Protein AF-A0A945F0W1-F1 (afdb_monomer)

Mean predicted aligned error: 3.81 Å

Secondary structure (DSSP, 8-state):
-GGG-THHHHHHHHHHH-S--SHHHHHHHHHHHIIIIIS--S-SGGGHHHHHHHHTT---HHHHHHHHHHHHHHHHSHHHHTT--HHHHHHHHHHHHHHHHH--SHHHHHHHHHHHHTTTTSSHHHHHHHHHHHHHHGGG--HHHHHHHHHH---

Nearest PDB structures (foldseek):
  3woz-assembly1_A  TM=4.162E-01  e=1.961E+00  Mus musculus
  6bcu-assembly1_B  TM=5.440E-01  e=8.662E+00  Homo sapiens
  5xbk-assembly4_C  TM=3.545E-01  e=6.816E+00  Homo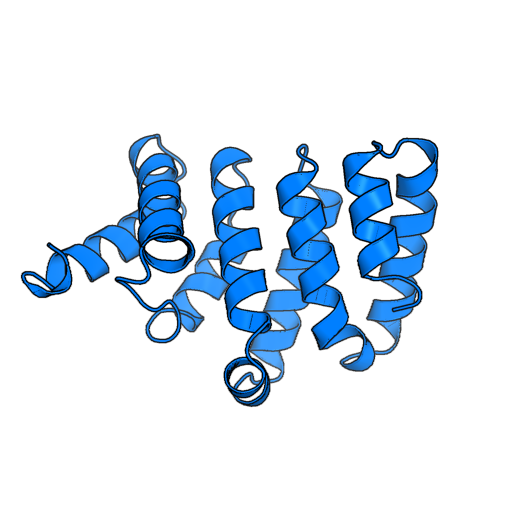 sapiens

Structure (mmCIF, N/CA/C/O backbone):
data_AF-A0A945F0W1-F1
#
_entry.id   AF-A0A945F0W1-F1
#
loop_
_atom_site.group_PDB
_atom_site.id
_atom_site.type_symbol
_atom_site.label_atom_id
_atom_site.label_alt_id
_atom_site.label_comp_id
_atom_site.label_asym_id
_atom_site.label_entity_id
_atom_site.label_seq_id
_atom_site.pdbx_PDB_ins_code
_atom_site.Cartn_x
_atom_site.Cartn_y
_atom_site.Cartn_z
_atom_site.occupancy
_atom_site.B_iso_or_equiv
_atom_site.auth_seq_id
_atom_site.auth_comp_id
_atom_site.auth_asym_id
_atom_site.auth_atom_id
_atom_site.pdbx_PDB_model_num
ATOM 1 N N . MET A 1 1 ? 2.773 1.123 -27.276 1.00 53.09 1 MET A N 1
ATOM 2 C CA . MET A 1 1 ? 4.229 1.105 -27.018 1.00 53.09 1 MET A CA 1
ATOM 3 C C . MET A 1 1 ? 4.633 -0.159 -26.266 1.00 53.09 1 MET A C 1
ATOM 5 O O . MET A 1 1 ? 5.322 -0.966 -26.864 1.00 53.09 1 MET A O 1
ATOM 9 N N . ILE A 1 2 ? 4.112 -0.423 -25.060 1.00 59.41 2 ILE A N 1
ATOM 10 C CA . ILE A 1 2 ? 4.440 -1.652 -24.299 1.00 59.41 2 ILE A CA 1
ATOM 11 C C . ILE A 1 2 ? 3.959 -2.939 -24.982 1.00 59.41 2 ILE A C 1
ATOM 13 O O . ILE A 1 2 ? 4.722 -3.887 -25.093 1.00 59.41 2 ILE A O 1
ATOM 17 N N . LYS A 1 3 ? 2.756 -2.942 -25.575 1.00 61.06 3 LYS A N 1
ATOM 18 C CA . LYS A 1 3 ? 2.274 -4.082 -26.386 1.00 61.06 3 LYS A CA 1
ATOM 19 C C . LYS A 1 3 ? 3.192 -4.452 -27.561 1.00 61.06 3 LYS A C 1
ATOM 21 O O . LYS A 1 3 ? 3.098 -5.557 -28.071 1.00 61.06 3 LYS A O 1
ATOM 26 N N . LYS A 1 4 ? 4.030 -3.515 -28.016 1.00 60.84 4 LYS A N 1
ATOM 27 C CA . LYS A 1 4 ? 4.951 -3.710 -29.142 1.00 60.84 4 LYS A CA 1
ATOM 28 C C . LYS A 1 4 ? 6.349 -4.142 -28.674 1.00 60.84 4 LYS A C 1
ATOM 30 O O . LYS A 1 4 ? 7.073 -4.735 -29.460 1.00 60.84 4 LYS A O 1
ATOM 35 N N . TYR A 1 5 ? 6.703 -3.874 -27.413 1.00 71.25 5 TYR A N 1
ATOM 36 C CA . TYR A 1 5 ? 8.024 -4.139 -26.835 1.00 71.25 5 TYR A CA 1
ATOM 37 C C . TYR A 1 5 ? 7.895 -4.561 -25.356 1.00 71.25 5 TYR A C 1
ATOM 39 O O . TYR A 1 5 ? 8.037 -3.719 -24.465 1.00 71.25 5 TYR A O 1
ATOM 47 N N . PRO A 1 6 ? 7.608 -5.848 -25.078 1.00 74.25 6 PRO A N 1
ATOM 48 C CA . PRO A 1 6 ? 7.390 -6.347 -23.716 1.00 74.25 6 PRO A CA 1
ATOM 49 C C . PRO A 1 6 ? 8.592 -6.169 -22.779 1.00 74.25 6 PRO A C 1
ATOM 51 O O . PRO A 1 6 ? 8.401 -5.855 -21.611 1.00 74.25 6 PRO A O 1
ATOM 54 N N . TYR A 1 7 ? 9.823 -6.256 -23.296 1.00 77.75 7 TYR A N 1
ATOM 55 C CA . TYR A 1 7 ? 11.050 -6.088 -22.500 1.00 77.75 7 TYR A CA 1
ATOM 56 C C . TYR A 1 7 ? 11.161 -4.708 -21.823 1.00 77.75 7 TYR A C 1
ATOM 58 O O . TYR A 1 7 ? 11.777 -4.584 -20.767 1.00 77.75 7 TYR A O 1
ATOM 66 N N . LEU A 1 8 ? 10.530 -3.672 -22.396 1.00 84.94 8 LEU A N 1
ATOM 67 C CA . LEU A 1 8 ? 10.481 -2.337 -21.791 1.00 84.94 8 LEU A CA 1
ATOM 68 C C . LEU A 1 8 ? 9.615 -2.314 -20.524 1.00 84.94 8 LEU A C 1
ATOM 70 O O . LEU A 1 8 ? 9.830 -1.469 -19.657 1.00 84.94 8 LEU A O 1
ATOM 74 N N . ALA A 1 9 ? 8.631 -3.213 -20.410 1.00 86.12 9 ALA A N 1
ATOM 75 C CA . ALA A 1 9 ? 7.842 -3.347 -19.190 1.00 86.12 9 ALA A CA 1
ATOM 76 C C . ALA A 1 9 ? 8.692 -3.926 -18.058 1.00 86.12 9 ALA A C 1
ATOM 78 O O . ALA A 1 9 ? 8.701 -3.358 -16.971 1.00 86.12 9 ALA A O 1
ATOM 79 N N . ASP A 1 10 ? 9.457 -4.984 -18.331 1.00 89.69 10 ASP A N 1
ATOM 80 C CA . ASP A 1 10 ? 10.321 -5.618 -17.330 1.00 89.69 10 ASP A CA 1
ATOM 81 C C . ASP A 1 10 ? 11.420 -4.662 -16.850 1.00 89.69 10 ASP A C 1
ATOM 83 O O . ASP A 1 10 ? 11.723 -4.583 -15.660 1.00 89.69 10 ASP A O 1
ATOM 87 N N . GLU A 1 11 ? 11.996 -3.872 -17.760 1.00 92.62 11 GLU A N 1
ATOM 88 C CA . GLU A 1 11 ? 12.966 -2.840 -17.395 1.00 92.62 11 GLU A CA 1
ATOM 89 C C . GLU A 1 11 ? 12.348 -1.738 -16.526 1.00 92.62 11 GLU A C 1
ATOM 91 O O . GLU A 1 11 ? 12.930 -1.353 -15.510 1.00 92.62 11 GLU A O 1
ATOM 96 N N . LEU A 1 12 ? 11.144 -1.275 -16.871 1.00 93.81 12 LEU A N 1
ATOM 97 C CA . LEU A 1 12 ? 10.421 -0.296 -16.066 1.00 93.81 12 LEU A CA 1
ATOM 98 C C . LEU A 1 12 ? 10.096 -0.834 -14.668 1.00 93.81 12 LEU A C 1
ATOM 100 O O . LEU A 1 12 ? 10.268 -0.112 -13.685 1.00 93.81 12 LEU A O 1
ATOM 104 N N . VAL A 1 13 ? 9.628 -2.081 -14.580 1.00 94.12 13 VAL A N 1
ATOM 105 C CA . VAL A 1 13 ? 9.331 -2.763 -13.315 1.00 94.12 13 VAL A CA 1
ATOM 106 C C . VAL A 1 13 ? 10.589 -2.823 -12.454 1.00 94.12 13 VAL A C 1
ATOM 108 O O . VAL A 1 13 ? 10.575 -2.324 -11.329 1.00 94.12 13 VAL A O 1
ATOM 111 N N . ARG A 1 14 ? 11.707 -3.295 -13.016 1.00 94.44 14 ARG A N 1
ATOM 112 C CA . ARG A 1 14 ? 13.007 -3.354 -12.334 1.00 94.44 14 ARG A CA 1
ATOM 113 C C . ARG A 1 14 ? 13.436 -1.990 -11.787 1.00 94.44 14 ARG A C 1
ATOM 115 O O . ARG A 1 14 ? 13.869 -1.880 -10.641 1.00 94.44 14 ARG A O 1
ATOM 122 N N . LEU A 1 15 ? 13.296 -0.929 -12.586 1.00 95.69 15 LEU A N 1
ATOM 123 C CA . LEU A 1 15 ? 13.635 0.431 -12.161 1.00 95.69 15 LEU A CA 1
ATOM 124 C C . LEU A 1 15 ? 12.704 0.943 -11.057 1.00 95.69 15 LEU A C 1
ATOM 126 O O . LEU A 1 15 ? 13.175 1.571 -10.108 1.00 95.69 15 LEU A O 1
ATOM 130 N N . ALA A 1 16 ? 11.400 0.690 -11.157 1.00 95.81 16 ALA A N 1
ATOM 131 C CA . ALA A 1 16 ? 10.425 1.127 -10.163 1.00 95.81 16 ALA A CA 1
ATOM 132 C C . ALA A 1 16 ? 10.611 0.402 -8.819 1.00 95.81 16 ALA A C 1
ATOM 134 O O . ALA A 1 16 ? 10.502 1.030 -7.758 1.00 95.81 16 ALA A O 1
ATOM 135 N N . PHE A 1 17 ? 10.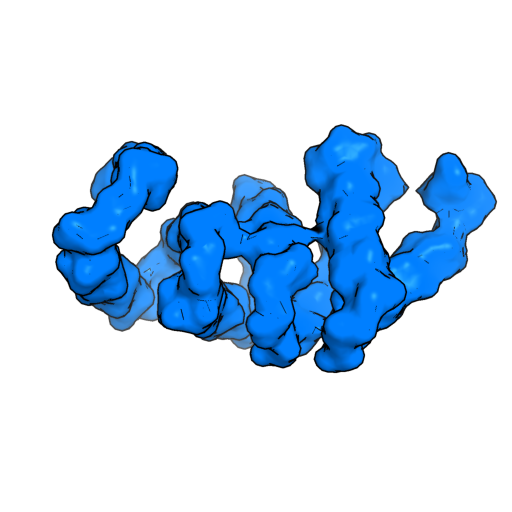916 -0.897 -8.870 1.00 95.44 17 PHE A N 1
ATOM 136 C CA . PHE A 1 17 ? 11.025 -1.798 -7.717 1.00 95.44 17 PHE A CA 1
ATOM 137 C C . PHE A 1 17 ? 12.414 -1.814 -7.078 1.00 95.44 17 PHE A C 1
ATOM 139 O O . PHE A 1 17 ? 12.605 -2.421 -6.027 1.00 95.44 17 PHE A O 1
ATOM 146 N N . SER A 1 18 ? 13.370 -1.085 -7.658 1.00 93.94 18 SER A N 1
ATOM 147 C CA . SER A 1 18 ? 14.680 -0.876 -7.053 1.00 93.94 18 SER A CA 1
ATOM 148 C C . SER A 1 18 ? 14.567 -0.351 -5.617 1.00 93.94 18 SER A C 1
ATOM 150 O O . SER A 1 18 ? 13.761 0.543 -5.319 1.00 93.94 18 SER A O 1
ATOM 152 N N . LYS A 1 19 ? 15.443 -0.880 -4.751 1.00 92.12 19 LYS A N 1
ATOM 153 C CA . LYS A 1 19 ? 15.689 -0.365 -3.395 1.00 92.12 19 LYS A CA 1
ATOM 154 C C . LYS A 1 19 ? 16.263 1.051 -3.427 1.00 92.12 19 LYS A C 1
ATOM 156 O O . LYS A 1 19 ? 16.110 1.801 -2.467 1.00 92.12 19 LYS A O 1
ATOM 161 N N . GLU A 1 20 ? 16.909 1.432 -4.528 1.00 90.75 20 GLU A N 1
ATOM 162 C CA . GLU A 1 20 ? 17.370 2.796 -4.733 1.00 90.75 20 GLU A CA 1
ATOM 163 C C . GLU A 1 20 ? 16.193 3.755 -4.974 1.00 90.75 20 GLU A C 1
ATOM 165 O O . GLU A 1 20 ? 15.155 3.427 -5.559 1.00 90.75 20 GLU A O 1
ATOM 170 N N . GLN A 1 21 ? 16.365 4.993 -4.514 1.00 88.56 21 GLN A N 1
ATOM 171 C CA . GLN A 1 21 ? 15.310 6.013 -4.520 1.00 88.56 21 GLN A CA 1
ATOM 172 C C . GLN A 1 21 ? 15.774 7.307 -5.199 1.00 88.56 21 GLN A C 1
ATOM 174 O O . GLN A 1 21 ? 15.315 8.400 -4.879 1.00 88.56 21 GLN A O 1
ATOM 179 N N . LYS A 1 22 ? 16.685 7.165 -6.169 1.00 93.94 22 LYS A N 1
ATOM 180 C CA . LYS A 1 22 ? 17.101 8.225 -7.094 1.00 93.94 22 LYS A CA 1
ATOM 181 C C . LYS A 1 22 ? 15.939 8.685 -7.974 1.00 93.94 22 LYS A C 1
ATOM 183 O O . LYS A 1 22 ? 14.884 8.046 -8.058 1.00 93.94 22 LYS A O 1
ATOM 188 N N . ARG A 1 23 ? 16.157 9.802 -8.670 1.00 93.88 23 ARG A N 1
ATOM 189 C CA . ARG A 1 23 ? 15.156 10.424 -9.539 1.00 93.88 23 ARG A CA 1
ATOM 190 C C . ARG A 1 23 ? 14.611 9.448 -10.580 1.00 93.88 23 ARG A C 1
ATOM 192 O O . ARG A 1 23 ? 13.395 9.430 -10.761 1.00 93.88 23 ARG A O 1
ATOM 199 N N . GLU A 1 24 ? 15.449 8.624 -11.214 1.00 94.75 24 GLU A N 1
ATOM 200 C CA . GLU A 1 24 ? 14.964 7.643 -12.192 1.00 94.75 24 GLU A CA 1
ATOM 201 C C . GLU A 1 24 ? 13.988 6.633 -11.576 1.00 94.75 24 GLU A C 1
ATOM 203 O O . GLU A 1 24 ? 12.941 6.375 -12.161 1.00 94.75 24 GLU A O 1
ATOM 208 N N . HIS A 1 25 ? 14.245 6.141 -10.362 1.00 95.69 25 HIS A N 1
ATOM 209 C CA . HIS A 1 25 ? 13.381 5.171 -9.680 1.00 95.69 25 HIS A CA 1
ATOM 210 C C . HIS A 1 25 ? 12.054 5.787 -9.233 1.00 95.69 25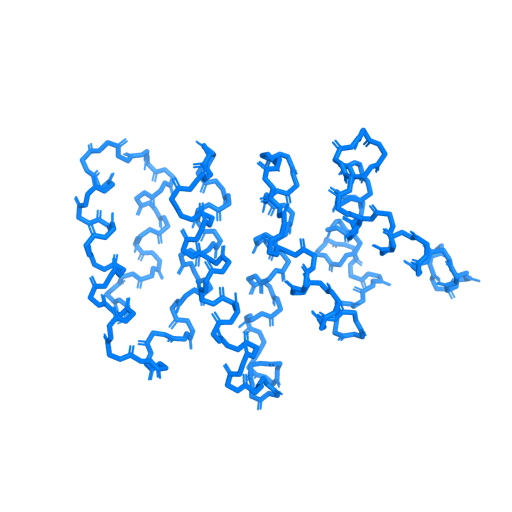 HIS A C 1
ATOM 212 O O . HIS A 1 25 ? 11.005 5.137 -9.269 1.00 95.69 25 HIS A O 1
ATOM 218 N N . ILE A 1 26 ? 12.080 7.059 -8.825 1.00 95.19 26 ILE A N 1
ATOM 219 C CA . ILE A 1 26 ? 10.867 7.814 -8.501 1.00 95.19 26 ILE A CA 1
ATOM 220 C C . ILE A 1 26 ? 10.010 7.974 -9.760 1.00 95.19 26 ILE A C 1
ATOM 222 O O . ILE A 1 26 ? 8.829 7.625 -9.744 1.00 95.19 26 ILE A O 1
ATOM 226 N N . VAL A 1 27 ? 10.602 8.445 -10.860 1.00 95.81 27 VAL A N 1
ATOM 227 C CA . VAL A 1 27 ? 9.889 8.634 -12.131 1.00 95.81 27 VAL A CA 1
ATOM 228 C C . VAL A 1 27 ? 9.383 7.296 -12.674 1.00 95.81 27 VAL A C 1
ATOM 230 O O . VAL A 1 27 ? 8.228 7.219 -13.088 1.00 95.81 27 VAL A O 1
ATOM 233 N N . ALA A 1 28 ? 10.184 6.230 -12.597 1.00 96.25 28 ALA A N 1
ATOM 234 C CA . ALA A 1 28 ? 9.778 4.883 -12.986 1.00 96.25 28 ALA A CA 1
ATOM 235 C C . ALA A 1 28 ? 8.526 4.429 -12.223 1.00 96.25 28 ALA A C 1
ATOM 237 O O . ALA A 1 28 ? 7.585 3.93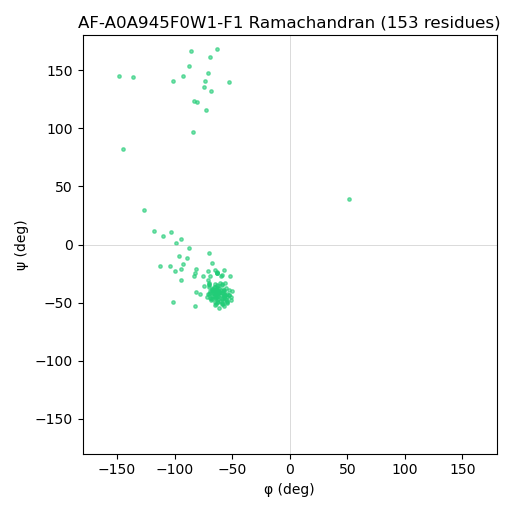8 -12.840 1.00 96.25 28 ALA A O 1
ATOM 238 N N . SER A 1 29 ? 8.447 4.680 -10.909 1.00 96.31 29 SER A N 1
ATOM 239 C CA . SER A 1 29 ? 7.247 4.352 -10.124 1.00 96.31 29 SER A CA 1
ATOM 240 C C . SER A 1 29 ? 5.993 5.109 -10.584 1.00 96.31 29 SER A C 1
ATOM 242 O O . SER A 1 29 ? 4.901 4.543 -10.588 1.00 96.31 29 SER A O 1
ATOM 244 N N . TRP A 1 30 ? 6.133 6.367 -11.019 1.00 95.31 30 TRP A N 1
ATOM 245 C CA . TRP A 1 30 ? 5.015 7.163 -11.542 1.00 95.31 30 TRP A CA 1
ATOM 246 C C . TRP A 1 30 ? 4.554 6.667 -12.906 1.00 95.31 30 TRP A C 1
ATOM 248 O O . TRP A 1 30 ? 3.357 6.580 -13.171 1.00 95.31 30 TRP A O 1
ATOM 258 N N . VAL A 1 31 ? 5.506 6.344 -13.780 1.00 94.88 31 VAL A N 1
ATOM 259 C CA . VAL A 1 31 ? 5.213 5.801 -15.108 1.00 94.88 31 VAL A CA 1
ATOM 260 C C . VAL A 1 31 ? 4.535 4.440 -14.969 1.00 94.88 31 VAL A C 1
ATOM 262 O O . VAL A 1 31 ? 3.507 4.216 -15.607 1.00 94.88 31 VAL A O 1
ATOM 265 N N . LEU A 1 32 ? 5.047 3.573 -14.091 1.00 95.00 32 LEU A N 1
ATOM 266 C CA . LEU A 1 32 ? 4.458 2.268 -13.802 1.00 95.00 32 LEU A CA 1
ATOM 267 C C . LEU A 1 32 ? 3.017 2.404 -13.295 1.00 95.00 32 LEU A C 1
ATOM 269 O O . LEU A 1 32 ? 2.111 1.789 -13.855 1.00 95.00 32 LEU A O 1
ATOM 273 N N . GLU A 1 33 ? 2.790 3.260 -12.294 1.00 95.69 33 GLU A N 1
ATOM 274 C CA . GLU A 1 33 ? 1.447 3.534 -11.774 1.00 95.69 33 GLU A CA 1
ATOM 275 C C . GLU A 1 33 ? 0.509 4.029 -12.872 1.00 95.69 33 GLU A C 1
ATOM 277 O O . GLU A 1 33 ? -0.568 3.470 -13.057 1.00 95.69 33 GLU A O 1
ATOM 282 N N . ARG A 1 34 ? 0.936 4.994 -13.688 1.00 93.19 34 ARG A N 1
ATOM 283 C CA . ARG A 1 34 ? 0.120 5.491 -14.800 1.00 93.19 34 ARG A CA 1
ATOM 284 C C . ARG A 1 34 ? -0.242 4.387 -15.798 1.00 93.19 34 ARG A C 1
ATOM 286 O O . ARG A 1 34 ? -1.375 4.352 -16.285 1.00 93.19 34 ARG A O 1
ATOM 293 N N . LEU A 1 35 ? 0.692 3.500 -16.131 1.00 92.19 35 LEU A N 1
ATOM 294 C CA . LEU A 1 35 ? 0.472 2.434 -17.113 1.00 92.19 35 LEU A CA 1
ATOM 295 C C . LEU A 1 35 ? -0.487 1.353 -16.616 1.00 92.19 35 LEU A C 1
ATOM 297 O O . LEU A 1 35 ? -1.261 0.833 -17.421 1.00 92.19 35 LEU A O 1
ATOM 301 N N . ILE A 1 36 ? -0.465 1.055 -15.318 1.00 91.94 36 ILE A N 1
ATOM 302 C CA . ILE A 1 36 ? -1.356 0.073 -14.694 1.00 91.94 36 ILE A CA 1
ATOM 303 C C . ILE A 1 36 ? -2.720 0.709 -14.389 1.00 91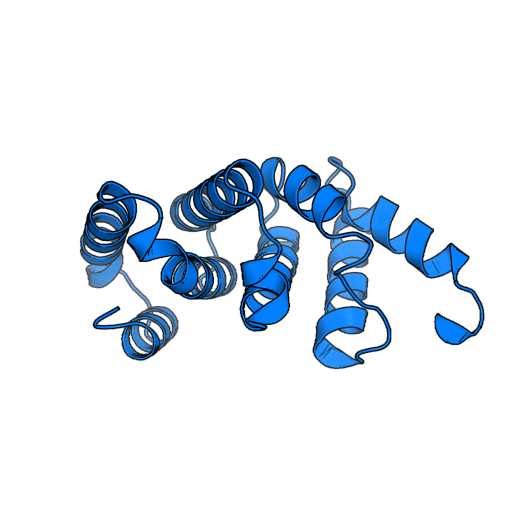.94 36 ILE A C 1
ATOM 305 O O . ILE A 1 36 ? -3.756 0.215 -14.828 1.00 91.94 36 ILE A O 1
ATOM 309 N N . SER A 1 37 ? -2.731 1.843 -13.687 1.00 88.88 37 SER A N 1
ATOM 310 C CA . SER A 1 37 ? -3.934 2.454 -13.114 1.00 88.88 37 SER A CA 1
ATOM 311 C C . SER A 1 37 ? -4.752 3.279 -14.106 1.00 88.88 37 SER A C 1
ATOM 313 O O . SER A 1 37 ? -5.982 3.249 -14.058 1.00 88.88 37 SER A O 1
ATOM 315 N N . ASN A 1 38 ? -4.095 4.063 -14.967 1.00 84.19 38 ASN A N 1
ATOM 316 C CA . ASN A 1 38 ? -4.769 5.056 -15.810 1.00 84.19 38 ASN A CA 1
ATOM 317 C C . ASN A 1 38 ? -4.948 4.556 -17.241 1.00 84.19 38 ASN A C 1
ATOM 319 O O . ASN A 1 38 ? -6.040 4.645 -17.793 1.00 84.19 38 ASN A O 1
ATOM 323 N N . VAL A 1 39 ? -3.871 4.051 -17.845 1.00 85.38 39 VAL A N 1
ATOM 324 C CA . VAL A 1 39 ? -3.868 3.648 -19.261 1.00 85.38 39 VAL A CA 1
ATOM 325 C C . VAL A 1 39 ? -4.211 2.161 -19.428 1.00 85.38 39 VAL A C 1
ATOM 327 O O . VAL A 1 39 ? -4.581 1.747 -20.524 1.00 85.38 39 VAL A O 1
ATOM 330 N N . LYS A 1 40 ? -4.118 1.360 -18.355 1.00 84.25 40 LYS A N 1
ATOM 331 C CA . LYS A 1 40 ? -4.412 -0.087 -18.333 1.00 84.25 40 LYS A CA 1
ATOM 332 C C . LYS A 1 40 ? -3.677 -0.872 -19.433 1.00 84.25 40 LYS A C 1
ATOM 334 O O . LYS A 1 40 ? -4.232 -1.762 -20.071 1.00 84.25 40 LYS A O 1
ATOM 339 N N . GLN A 1 41 ? -2.421 -0.504 -19.688 1.00 85.44 41 GLN A N 1
ATOM 340 C CA . GLN A 1 41 ? -1.553 -1.148 -20.685 1.00 85.44 41 GLN A CA 1
ATOM 341 C C . GLN A 1 41 ? -0.621 -2.201 -20.086 1.00 85.44 41 GLN A C 1
ATOM 343 O O . GLN A 1 41 ? 0.020 -2.928 -20.843 1.00 85.44 41 GLN A O 1
ATOM 348 N N . LEU A 1 42 ? -0.545 -2.273 -18.758 1.00 87.69 42 LEU A N 1
ATOM 349 C CA . LEU A 1 42 ? 0.260 -3.229 -18.012 1.00 87.69 42 LEU A CA 1
ATOM 350 C C . LEU A 1 42 ? -0.567 -3.777 -16.845 1.00 87.69 42 LEU A C 1
ATOM 352 O O . LEU A 1 42 ? -1.361 -3.042 -16.258 1.00 87.69 42 LEU A O 1
ATOM 356 N N . SER A 1 43 ? -0.381 -5.054 -16.516 1.00 90.19 43 SER A N 1
ATOM 357 C CA . SER A 1 43 ? -0.964 -5.666 -15.320 1.00 90.19 43 SER A CA 1
ATOM 358 C C . SER A 1 43 ? 0.094 -5.783 -14.229 1.00 90.19 43 SER A C 1
ATOM 360 O O . SER A 1 43 ? 1.239 -6.118 -14.525 1.00 90.19 43 SER A O 1
ATOM 362 N N . LEU A 1 44 ? -0.294 -5.539 -12.974 1.00 93.56 44 LEU A N 1
ATOM 363 C CA . LEU A 1 44 ? 0.582 -5.767 -11.823 1.00 93.56 44 LEU A CA 1
ATOM 364 C C . LEU A 1 44 ? 0.715 -7.257 -11.486 1.00 93.56 44 LEU A C 1
ATOM 366 O O . LEU A 1 44 ? 1.737 -7.647 -10.939 1.00 93.56 44 LEU A O 1
ATOM 370 N N . SER A 1 45 ? -0.288 -8.084 -11.810 1.00 92.12 45 SER A N 1
ATOM 371 C CA . SER A 1 45 ? -0.376 -9.478 -11.342 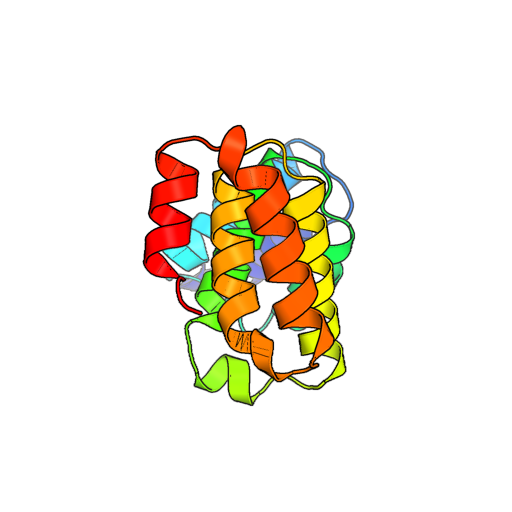1.00 92.12 45 SER A CA 1
ATOM 372 C C . SER A 1 45 ? 0.876 -10.323 -11.622 1.00 92.12 45 SER A C 1
ATOM 374 O O . SER A 1 45 ? 1.332 -10.983 -10.693 1.00 92.12 45 SER A O 1
ATOM 376 N N . PRO A 1 46 ? 1.505 -10.268 -12.816 1.00 92.31 46 PRO A N 1
ATOM 377 C CA . PRO A 1 46 ? 2.732 -11.028 -13.081 1.00 92.31 46 PRO A CA 1
ATOM 378 C C . PRO A 1 46 ? 3.918 -10.623 -12.194 1.00 92.31 46 PRO A C 1
ATOM 380 O O . PRO A 1 46 ? 4.829 -11.414 -11.981 1.00 92.31 46 PRO A O 1
ATOM 383 N N . TYR A 1 47 ? 3.901 -9.396 -11.672 1.00 94.12 47 TYR A N 1
ATOM 384 C CA . TYR A 1 47 ? 4.985 -8.797 -10.895 1.00 94.12 47 TYR A CA 1
ATOM 385 C C . TYR A 1 47 ? 4.619 -8.623 -9.415 1.00 94.12 47 TYR A C 1
ATOM 387 O O . TYR A 1 47 ? 5.364 -7.990 -8.670 1.00 94.12 47 TYR A O 1
ATOM 395 N N . PHE A 1 48 ? 3.470 -9.140 -8.965 1.00 95.44 48 PHE A N 1
ATOM 396 C CA . PHE A 1 48 ? 2.914 -8.793 -7.655 1.00 95.44 48 PHE A CA 1
ATOM 397 C C . PHE A 1 48 ? 3.785 -9.274 -6.483 1.00 95.44 48 PHE A C 1
ATOM 399 O O . PHE A 1 48 ? 4.019 -8.526 -5.535 1.00 95.44 48 PHE A O 1
ATOM 406 N N . SER A 1 49 ? 4.352 -10.478 -6.580 1.00 93.75 49 SER A N 1
ATOM 407 C CA . SER A 1 49 ? 5.268 -10.993 -5.552 1.00 93.75 49 SER A CA 1
ATOM 408 C C . SER A 1 49 ? 6.540 -10.138 -5.428 1.00 93.75 49 SER A C 1
ATOM 410 O O . SER A 1 49 ? 7.012 -9.858 -4.325 1.00 93.75 49 SER A O 1
ATOM 412 N N . GLU A 1 50 ? 7.089 -9.665 -6.553 1.00 95.06 50 GLU A N 1
ATOM 413 C CA . GLU A 1 50 ? 8.242 -8.755 -6.558 1.00 95.06 50 GLU A CA 1
ATOM 414 C C . GLU A 1 50 ? 7.862 -7.367 -6.027 1.00 95.06 50 GLU A C 1
ATOM 416 O O . GLU A 1 50 ? 8.596 -6.773 -5.235 1.00 95.06 50 GLU A O 1
ATOM 421 N N . PHE A 1 51 ? 6.675 -6.885 -6.394 1.00 97.12 51 PHE A N 1
ATOM 422 C CA . PHE A 1 51 ? 6.114 -5.632 -5.909 1.00 97.12 51 PHE A CA 1
ATOM 423 C C . PHE A 1 51 ? 6.005 -5.603 -4.378 1.00 97.12 51 PHE A C 1
ATOM 425 O O . PHE A 1 51 ? 6.433 -4.624 -3.767 1.00 97.12 51 PHE A O 1
ATOM 432 N N . LEU A 1 52 ? 5.492 -6.668 -3.746 1.00 96.31 52 LEU A N 1
ATOM 433 C CA . LEU A 1 52 ? 5.390 -6.740 -2.282 1.00 96.31 52 LEU A CA 1
ATOM 434 C C . LEU A 1 52 ? 6.762 -6.675 -1.606 1.00 96.31 52 LEU A C 1
ATOM 436 O O . LEU A 1 52 ? 6.928 -5.971 -0.611 1.00 96.31 52 LEU A O 1
ATOM 440 N N . LYS A 1 53 ? 7.771 -7.352 -2.167 1.00 95.25 53 LYS A N 1
ATOM 441 C CA . LYS A 1 53 ? 9.156 -7.267 -1.672 1.00 95.25 53 LYS A CA 1
ATOM 442 C C . LYS A 1 53 ? 9.714 -5.853 -1.812 1.00 95.25 53 LYS A C 1
ATOM 444 O O . LYS A 1 53 ? 10.392 -5.372 -0.912 1.00 95.25 53 LYS A O 1
ATOM 449 N N . ALA A 1 54 ? 9.424 -5.174 -2.918 1.00 95.81 54 ALA A N 1
ATOM 450 C CA . ALA A 1 54 ? 9.868 -3.804 -3.144 1.00 95.81 54 ALA A CA 1
ATOM 451 C C . ALA A 1 54 ? 9.161 -2.785 -2.234 1.00 95.81 54 ALA A C 1
ATOM 453 O O . ALA A 1 54 ? 9.776 -1.794 -1.838 1.00 95.81 54 ALA A O 1
ATOM 454 N N . PHE A 1 55 ? 7.889 -3.017 -1.885 1.00 96.69 55 PHE A N 1
ATOM 455 C CA . PHE A 1 55 ? 7.135 -2.136 -0.989 1.00 96.69 55 PHE A CA 1
ATOM 456 C C . PHE A 1 55 ? 7.784 -2.085 0.402 1.00 96.69 55 PHE A C 1
ATOM 458 O O . PHE A 1 55 ? 7.977 -0.994 0.924 1.00 96.69 55 PHE A O 1
ATOM 465 N N . GLN A 1 56 ? 8.240 -3.213 0.952 1.00 94.69 56 GLN A N 1
ATOM 466 C CA . GLN A 1 56 ? 8.844 -3.277 2.297 1.00 94.69 56 GLN A CA 1
ATOM 467 C C . GLN A 1 56 ? 9.984 -2.273 2.540 1.00 94.69 56 GLN A C 1
ATOM 469 O O . GLN A 1 56 ? 10.223 -1.866 3.670 1.00 94.69 56 GLN A O 1
ATOM 474 N N . TYR A 1 57 ? 10.697 -1.849 1.493 1.00 91.62 57 TYR A N 1
ATOM 475 C CA . TYR A 1 57 ? 11.822 -0.913 1.610 1.00 91.62 57 TYR A CA 1
ATOM 476 C C . TYR A 1 57 ? 11.464 0.520 1.177 1.00 91.62 57 TYR A C 1
ATOM 478 O O . TYR A 1 57 ? 12.349 1.356 0.978 1.00 91.62 57 TYR A O 1
ATOM 486 N N . GLN A 1 58 ? 10.176 0.818 0.973 1.00 90.94 58 GLN A N 1
ATOM 487 C CA . GLN A 1 58 ? 9.720 2.070 0.382 1.00 90.94 58 GLN A CA 1
ATOM 488 C C . GLN A 1 58 ? 9.611 3.212 1.400 1.00 90.94 58 GLN A C 1
ATOM 490 O O . GLN A 1 58 ? 8.572 3.423 2.029 1.00 90.94 58 GLN A O 1
ATOM 495 N N . THR A 1 59 ? 10.648 4.043 1.477 1.00 90.44 59 THR A N 1
ATOM 496 C CA . THR A 1 59 ? 10.689 5.166 2.430 1.00 90.44 59 THR A CA 1
ATOM 497 C C . THR A 1 59 ? 10.438 6.536 1.792 1.00 90.44 59 THR A C 1
ATOM 499 O O . THR A 1 59 ? 10.065 7.485 2.482 1.00 90.44 59 THR A O 1
ATOM 502 N N . HIS A 1 60 ? 10.577 6.678 0.471 1.00 93.88 60 HIS A N 1
ATOM 503 C CA . HIS A 1 60 ? 10.451 7.971 -0.198 1.00 93.88 60 HIS A CA 1
ATOM 504 C C . HIS A 1 60 ? 8.987 8.331 -0.476 1.00 93.88 60 HIS A C 1
ATOM 506 O O . HIS A 1 60 ? 8.267 7.649 -1.212 1.00 93.88 60 HIS A O 1
ATOM 512 N N . GLU A 1 61 ? 8.563 9.495 0.023 1.00 91.62 61 GLU A N 1
ATOM 513 C CA . GLU A 1 61 ? 7.183 10.000 -0.061 1.00 91.62 61 GLU A CA 1
ATOM 514 C C . GLU A 1 61 ? 6.590 9.969 -1.477 1.00 91.62 61 GLU A C 1
ATOM 516 O O . GLU A 1 61 ? 5.421 9.630 -1.673 1.00 91.62 61 GLU A O 1
ATOM 521 N N . SER A 1 62 ? 7.389 10.315 -2.490 1.00 92.44 62 SER A N 1
ATOM 522 C CA . SER A 1 62 ? 6.920 10.318 -3.882 1.00 92.44 62 SER A CA 1
ATOM 523 C C . SER A 1 62 ? 6.684 8.927 -4.466 1.00 92.44 62 SER A C 1
ATOM 525 O O . SER A 1 62 ? 5.919 8.833 -5.424 1.00 92.44 62 SER A O 1
ATOM 527 N N . LYS A 1 63 ? 7.313 7.876 -3.923 1.00 94.88 63 LYS A N 1
ATOM 528 C CA . LYS A 1 63 ? 7.107 6.486 -4.355 1.00 94.88 63 LYS A CA 1
ATOM 529 C C . LYS A 1 63 ? 6.050 5.775 -3.495 1.00 94.88 63 LYS A C 1
ATOM 531 O O . LYS A 1 63 ? 5.297 4.966 -4.030 1.00 94.88 63 LYS A O 1
ATOM 536 N N . ARG A 1 64 ? 5.902 6.137 -2.209 1.00 95.19 64 ARG A N 1
ATOM 537 C CA . ARG A 1 64 ? 4.850 5.596 -1.318 1.00 95.19 64 ARG A CA 1
ATOM 538 C C . ARG A 1 64 ? 3.447 5.727 -1.903 1.00 95.19 64 ARG A C 1
ATOM 540 O O . ARG A 1 64 ? 2.671 4.781 -1.858 1.00 95.19 64 ARG A O 1
ATOM 547 N N . ARG A 1 65 ? 3.110 6.881 -2.495 1.00 95.12 65 ARG A N 1
ATOM 548 C CA . ARG A 1 65 ? 1.786 7.089 -3.113 1.00 95.12 65 ARG A CA 1
ATOM 549 C C . ARG A 1 65 ? 1.521 6.113 -4.276 1.00 95.12 65 ARG A C 1
ATOM 551 O O . ARG A 1 65 ? 0.481 5.461 -4.227 1.00 95.12 65 ARG A O 1
ATOM 558 N N . PRO A 1 66 ? 2.385 6.023 -5.308 1.00 96.44 66 PRO A N 1
ATOM 559 C CA . PRO A 1 66 ? 2.252 5.028 -6.371 1.00 96.44 66 PRO A CA 1
ATOM 560 C C . PRO A 1 66 ? 2.092 3.602 -5.847 1.00 96.44 66 PRO A C 1
ATOM 562 O O . PRO A 1 66 ? 1.165 2.911 -6.252 1.00 96.44 66 PRO A O 1
ATOM 565 N N . PHE A 1 67 ? 2.940 3.190 -4.901 1.00 97.75 67 PHE A N 1
ATOM 566 C CA . PHE A 1 67 ? 2.919 1.836 -4.348 1.00 97.75 67 PHE A CA 1
ATOM 567 C C . PHE A 1 67 ? 1.620 1.550 -3.589 1.00 97.75 67 PHE A C 1
ATOM 569 O O . PHE A 1 67 ? 0.917 0.601 -3.921 1.00 97.75 67 PHE A O 1
ATOM 576 N N . ALA A 1 68 ? 1.229 2.414 -2.649 1.00 97.94 68 ALA A N 1
ATOM 577 C CA . ALA A 1 68 ? -0.011 2.238 -1.896 1.00 97.94 68 ALA A CA 1
ATOM 578 C C . ALA A 1 68 ? -1.245 2.205 -2.816 1.00 97.94 68 ALA A C 1
ATOM 580 O O . ALA A 1 68 ? -2.147 1.392 -2.620 1.00 97.94 68 ALA A O 1
ATOM 581 N N . LYS A 1 69 ? -1.275 3.047 -3.861 1.00 97.62 69 LYS A N 1
ATOM 582 C CA . LYS A 1 69 ? -2.364 3.057 -4.847 1.00 97.62 69 LYS A CA 1
ATOM 583 C C . LYS A 1 69 ? -2.423 1.760 -5.654 1.00 97.62 69 LYS A C 1
ATOM 585 O O . LYS A 1 69 ? -3.515 1.226 -5.839 1.00 97.62 69 LYS A O 1
ATOM 590 N N . LEU A 1 70 ? -1.280 1.282 -6.144 1.00 97.62 70 LEU A N 1
ATOM 591 C CA . LEU A 1 70 ? -1.188 0.041 -6.914 1.00 97.62 70 LEU A CA 1
ATOM 592 C C . LEU A 1 70 ? -1.618 -1.164 -6.080 1.00 97.62 70 LEU A C 1
ATOM 594 O O . LEU A 1 70 ? -2.425 -1.963 -6.551 1.00 97.62 70 LEU A O 1
ATOM 598 N N . LEU A 1 71 ? -1.149 -1.240 -4.832 1.00 98.12 71 LEU A N 1
ATOM 599 C CA . LEU A 1 71 ? -1.561 -2.271 -3.887 1.00 98.12 71 LEU A CA 1
ATOM 600 C C . LEU A 1 71 ? -3.075 -2.241 -3.669 1.00 98.12 71 LEU A C 1
ATOM 602 O O . LEU A 1 71 ? -3.734 -3.258 -3.857 1.00 98.12 71 LEU A O 1
ATOM 606 N N . TYR A 1 72 ? -3.635 -1.069 -3.354 1.00 97.88 72 TYR A N 1
ATOM 607 C CA . TYR A 1 72 ? -5.076 -0.913 -3.169 1.00 97.88 72 TYR A CA 1
ATOM 608 C C . TYR A 1 72 ? -5.858 -1.405 -4.387 1.00 97.88 72 TYR A C 1
ATOM 610 O O . TYR A 1 72 ? -6.758 -2.221 -4.242 1.00 97.88 72 TYR A O 1
ATOM 618 N N . GLN A 1 73 ? -5.499 -0.961 -5.594 1.00 96.19 73 GLN A N 1
ATOM 619 C CA . GLN A 1 73 ? -6.192 -1.362 -6.820 1.00 96.19 73 GLN A CA 1
ATOM 620 C C . GLN A 1 73 ? -6.086 -2.857 -7.115 1.00 96.19 73 GLN A C 1
ATOM 622 O O . GLN A 1 73 ? -7.052 -3.445 -7.595 1.00 96.19 73 GLN A O 1
ATOM 627 N N . HIS A 1 74 ? -4.938 -3.471 -6.833 1.00 95.69 74 HIS A N 1
ATOM 628 C CA . HIS A 1 74 ? -4.780 -4.913 -6.966 1.00 95.69 74 HIS A CA 1
ATOM 629 C C . HIS A 1 74 ? -5.693 -5.640 -5.974 1.00 95.69 74 HIS A C 1
ATOM 631 O O . HIS A 1 74 ? -6.510 -6.468 -6.368 1.00 95.69 74 HIS A O 1
ATOM 637 N N . CYS A 1 75 ? -5.655 -5.231 -4.706 1.00 96.69 75 CYS A N 1
ATOM 638 C CA . CYS A 1 75 ? -6.501 -5.780 -3.659 1.00 96.69 75 CYS A CA 1
ATOM 639 C C . CYS A 1 75 ? -7.979 -5.400 -3.795 1.00 96.69 75 CYS A C 1
ATOM 641 O O . CYS A 1 75 ? -8.765 -5.946 -3.043 1.00 96.69 75 CYS A O 1
ATOM 643 N N . GLN A 1 76 ? -8.411 -4.517 -4.704 1.00 95.25 76 GLN A N 1
ATOM 644 C CA . GLN A 1 76 ? -9.842 -4.281 -4.960 1.00 95.25 76 GLN A CA 1
ATOM 645 C C . GLN A 1 76 ? -10.503 -5.470 -5.672 1.00 95.25 76 GLN A C 1
ATOM 647 O O . GLN A 1 76 ? -11.690 -5.732 -5.460 1.00 95.25 76 GLN A O 1
ATOM 652 N N . VAL A 1 77 ? -9.743 -6.200 -6.488 1.00 95.19 77 VAL A N 1
ATOM 653 C CA . VAL A 1 77 ? -10.214 -7.360 -7.251 1.00 95.19 77 VAL A CA 1
ATOM 654 C C . VAL A 1 77 ? -10.246 -8.579 -6.332 1.00 95.19 77 VAL A C 1
ATOM 656 O O . VAL A 1 77 ? -9.234 -8.924 -5.722 1.00 95.19 77 VAL A O 1
ATOM 659 N N . LYS A 1 78 ? -11.411 -9.222 -6.195 1.00 94.31 78 LYS A N 1
ATOM 660 C CA . LYS A 1 78 ? -11.593 -10.327 -5.242 1.00 94.31 78 LYS A CA 1
ATOM 661 C C . LYS A 1 78 ? -10.738 -11.534 -5.615 1.00 94.31 78 LYS A C 1
ATOM 663 O O . LYS A 1 78 ? -10.074 -12.090 -4.755 1.00 94.31 78 LYS A O 1
ATOM 668 N N . GLU A 1 79 ? -10.687 -11.859 -6.897 1.00 95.38 79 GLU A N 1
ATOM 669 C CA . GLU A 1 79 ? -9.940 -12.985 -7.449 1.00 95.38 79 GLU A CA 1
ATOM 670 C C . GLU A 1 79 ? -8.446 -12.890 -7.128 1.00 95.38 79 GLU A C 1
ATOM 672 O O . GLU A 1 79 ? -7.805 -13.907 -6.895 1.00 95.38 79 GLU A O 1
ATOM 677 N N . TYR A 1 80 ? -7.893 -11.674 -7.081 1.00 94.94 80 TYR A N 1
ATOM 678 C CA . TYR A 1 80 ? -6.500 -11.469 -6.688 1.00 94.94 80 TYR A CA 1
ATOM 679 C C . TYR A 1 80 ? -6.297 -11.627 -5.186 1.00 94.94 80 TYR A C 1
ATOM 681 O O . TYR A 1 80 ? -5.279 -12.173 -4.782 1.00 94.94 80 TYR A O 1
ATOM 689 N N . ARG A 1 81 ? -7.261 -11.207 -4.355 1.00 95.44 81 ARG A N 1
ATOM 690 C CA . ARG A 1 81 ? -7.197 -11.444 -2.904 1.00 95.44 81 ARG A CA 1
ATOM 691 C C . ARG A 1 81 ? -7.282 -12.930 -2.566 1.00 95.44 81 ARG A C 1
ATOM 693 O O . ARG A 1 81 ? -6.524 -13.390 -1.724 1.00 95.44 81 ARG A O 1
ATOM 700 N N . ASP A 1 82 ? -8.158 -13.665 -3.246 1.00 94.81 82 ASP A N 1
ATOM 701 C CA . ASP A 1 82 ? -8.386 -15.096 -3.012 1.00 94.81 82 ASP A CA 1
ATOM 702 C C . ASP A 1 82 ? -7.162 -15.959 -3.408 1.00 94.81 82 ASP A C 1
ATOM 704 O O . ASP A 1 82 ? -7.063 -17.115 -3.004 1.00 94.81 82 ASP A O 1
ATOM 708 N N . GLN A 1 83 ? -6.218 -15.406 -4.183 1.00 94.81 83 GLN A N 1
ATOM 709 C CA . GLN A 1 83 ? -4.956 -16.057 -4.568 1.00 94.81 83 GLN A CA 1
ATOM 710 C C . GLN A 1 83 ? -3.809 -15.815 -3.576 1.00 94.81 83 GLN A C 1
ATOM 712 O O . GLN A 1 83 ? -2.768 -16.461 -3.698 1.00 94.81 83 GLN A O 1
ATOM 717 N N . LEU A 1 84 ? -3.970 -14.890 -2.624 1.00 96.50 84 LEU A N 1
ATOM 718 C CA . LEU A 1 84 ? -2.920 -14.548 -1.669 1.00 96.50 84 LEU A CA 1
ATOM 719 C C . LEU A 1 84 ? -2.761 -15.647 -0.625 1.00 96.50 84 LEU A C 1
ATOM 721 O O . LEU A 1 84 ? -3.737 -16.124 -0.046 1.00 96.50 84 LEU A O 1
ATOM 725 N N . ASN A 1 85 ? -1.514 -16.002 -0.330 1.00 96.25 85 ASN A N 1
ATOM 726 C CA . ASN A 1 85 ? -1.216 -16.844 0.826 1.00 96.25 85 ASN A CA 1
ATOM 727 C C . ASN A 1 85 ? -1.067 -16.008 2.111 1.00 96.25 85 ASN A C 1
ATOM 729 O O . ASN A 1 85 ? -0.909 -14.788 2.064 1.00 96.25 85 ASN A O 1
ATOM 733 N N . THR A 1 86 ? -1.066 -16.676 3.269 1.00 96.62 86 THR A N 1
ATOM 734 C CA . THR A 1 86 ? -0.943 -16.038 4.593 1.00 96.62 86 THR A CA 1
ATOM 735 C C . THR A 1 86 ? 0.245 -15.079 4.684 1.00 96.62 86 THR A C 1
ATOM 737 O O . THR A 1 86 ? 0.070 -13.946 5.122 1.00 96.62 86 THR A O 1
ATOM 740 N N . ASN A 1 87 ? 1.424 -15.477 4.189 1.00 96.19 87 ASN A N 1
ATOM 741 C CA . ASN A 1 87 ? 2.625 -14.639 4.257 1.00 96.19 87 ASN A CA 1
ATOM 742 C C . ASN A 1 87 ? 2.483 -13.366 3.411 1.00 96.19 87 ASN A C 1
ATOM 744 O O . ASN A 1 87 ? 2.977 -12.308 3.790 1.00 96.19 87 ASN A O 1
ATOM 748 N N . GLU A 1 88 ? 1.827 -13.445 2.251 1.00 97.12 88 GLU A N 1
ATOM 749 C CA . GLU A 1 88 ? 1.570 -12.268 1.416 1.00 97.12 88 GLU A CA 1
ATOM 750 C C . GLU A 1 88 ? 0.584 -11.313 2.087 1.00 97.12 88 GLU A C 1
ATOM 752 O O . GLU A 1 88 ? 0.798 -10.102 2.052 1.00 97.12 88 GLU A O 1
ATOM 757 N N . ILE A 1 89 ? -0.455 -11.841 2.739 1.00 97.88 89 ILE A N 1
ATOM 758 C CA . ILE A 1 89 ? -1.416 -11.033 3.496 1.00 97.88 89 ILE A CA 1
ATOM 759 C C . ILE A 1 89 ? -0.718 -10.334 4.672 1.00 97.88 89 ILE A C 1
ATOM 761 O O . ILE A 1 89 ? -0.875 -9.123 4.833 1.00 97.88 89 ILE A O 1
ATOM 765 N N . ASP A 1 90 ? 0.115 -11.049 5.431 1.00 97.00 90 ASP A N 1
ATOM 766 C CA . ASP A 1 90 ? 0.885 -10.478 6.543 1.00 97.00 90 ASP A CA 1
ATOM 767 C C . ASP A 1 90 ? 1.820 -9.356 6.067 1.00 97.00 90 ASP A C 1
ATOM 769 O O . ASP A 1 90 ? 1.869 -8.279 6.666 1.00 97.00 90 ASP A O 1
ATOM 773 N N . LEU A 1 91 ? 2.506 -9.556 4.935 1.00 97.19 91 LEU A N 1
ATOM 774 C CA . LEU A 1 91 ? 3.353 -8.530 4.320 1.00 97.19 91 LEU A CA 1
ATOM 775 C C . LEU A 1 91 ? 2.556 -7.302 3.866 1.00 97.19 91 LEU A C 1
ATOM 777 O O . LEU A 1 91 ? 3.024 -6.173 4.028 1.00 97.19 91 LEU A O 1
ATOM 781 N N . ILE A 1 92 ? 1.366 -7.501 3.295 1.00 98.31 92 ILE A N 1
ATOM 782 C CA . ILE A 1 92 ? 0.469 -6.413 2.886 1.00 98.31 92 ILE A CA 1
ATOM 783 C C . ILE A 1 92 ? 0.044 -5.591 4.099 1.00 98.31 92 ILE A C 1
ATOM 785 O O . ILE A 1 92 ? 0.107 -4.360 4.048 1.00 98.31 92 ILE A O 1
ATOM 789 N N . ILE A 1 93 ? -0.367 -6.260 5.178 1.00 98.12 93 ILE A N 1
ATOM 790 C CA . ILE A 1 93 ? -0.782 -5.621 6.428 1.00 98.12 93 ILE A CA 1
ATOM 791 C C . ILE A 1 93 ? 0.380 -4.812 7.012 1.00 98.12 93 ILE A C 1
ATOM 793 O O . ILE A 1 93 ? 0.196 -3.625 7.287 1.00 98.12 93 ILE A O 1
ATOM 797 N N . ALA A 1 94 ? 1.574 -5.404 7.113 1.00 97.19 94 ALA A N 1
ATOM 798 C CA . ALA A 1 94 ? 2.775 -4.729 7.605 1.00 97.19 94 ALA A CA 1
ATOM 799 C C . ALA A 1 94 ? 3.106 -3.475 6.778 1.00 97.19 94 ALA A C 1
ATOM 801 O O . ALA A 1 94 ? 3.141 -2.373 7.319 1.00 97.19 94 ALA A O 1
ATOM 802 N N . CYS A 1 95 ? 3.208 -3.600 5.447 1.00 97.81 95 CYS A N 1
ATOM 803 C CA . CYS A 1 95 ? 3.500 -2.461 4.565 1.00 97.81 95 CYS A CA 1
ATOM 804 C C . CYS A 1 95 ? 2.447 -1.347 4.679 1.00 97.81 95 CYS A C 1
ATOM 806 O O . CYS A 1 95 ? 2.752 -0.157 4.529 1.00 97.81 95 CYS A O 1
ATOM 808 N N . CYS A 1 96 ? 1.183 -1.718 4.897 1.00 98.06 96 CYS A N 1
ATOM 809 C CA . CYS A 1 96 ? 0.111 -0.751 5.061 1.00 98.06 96 CYS A CA 1
ATOM 810 C C . CYS A 1 96 ? 0.217 -0.028 6.408 1.00 98.06 96 CYS A C 1
ATOM 812 O O . CYS A 1 96 ? 0.137 1.198 6.400 1.00 98.06 96 CYS A O 1
ATOM 814 N N . PHE A 1 97 ? 0.460 -0.721 7.526 1.00 97.56 97 PHE A N 1
ATOM 815 C CA . PHE A 1 97 ? 0.702 -0.069 8.819 1.00 97.56 97 PHE A CA 1
ATOM 816 C C . PHE A 1 97 ? 1.960 0.808 8.799 1.00 97.56 97 PHE A C 1
ATOM 818 O O . PHE A 1 97 ? 1.884 1.964 9.216 1.00 97.56 97 PHE A O 1
ATOM 825 N N . ASP A 1 98 ? 3.057 0.355 8.192 1.00 96.75 98 ASP A N 1
ATOM 826 C CA . ASP A 1 98 ? 4.254 1.182 7.984 1.00 96.75 98 ASP A CA 1
ATOM 827 C C . ASP A 1 98 ? 3.910 2.454 7.196 1.00 96.75 98 ASP A C 1
ATOM 829 O O . ASP A 1 98 ? 4.288 3.569 7.558 1.00 96.75 98 ASP A O 1
ATOM 833 N N . THR A 1 99 ? 3.092 2.327 6.145 1.00 97.06 99 THR A N 1
ATOM 834 C CA . THR A 1 99 ? 2.614 3.486 5.379 1.00 97.06 99 THR A CA 1
ATOM 835 C C . THR A 1 99 ? 1.742 4.416 6.229 1.00 97.06 99 THR A C 1
ATOM 837 O O . THR A 1 99 ? 1.844 5.636 6.092 1.00 97.06 99 THR A O 1
ATOM 840 N N . LEU A 1 100 ? 0.881 3.881 7.097 1.00 96.19 100 LEU A N 1
ATOM 841 C CA . LEU A 1 100 ? 0.038 4.672 7.997 1.00 96.19 100 LEU A CA 1
ATOM 842 C C . LEU A 1 100 ? 0.866 5.472 9.008 1.00 96.19 100 LEU A C 1
ATOM 844 O O . LEU A 1 100 ? 0.554 6.642 9.260 1.00 96.19 100 LEU A O 1
ATOM 848 N N . LEU A 1 101 ? 1.915 4.864 9.553 1.00 94.62 101 LEU A N 1
ATOM 849 C CA . LEU A 1 101 ? 2.773 5.462 10.570 1.00 94.62 101 LEU A CA 1
ATOM 850 C C . LEU A 1 101 ? 3.768 6.459 9.971 1.00 94.62 101 LEU A C 1
ATOM 852 O O . LEU A 1 101 ? 3.955 7.548 10.512 1.00 94.62 101 LEU A O 1
ATOM 856 N N . GLU A 1 102 ? 4.386 6.123 8.840 1.00 95.19 102 GLU A N 1
ATOM 857 C CA . GLU A 1 102 ? 5.540 6.867 8.340 1.00 95.19 102 GLU A CA 1
ATOM 858 C C . GLU A 1 102 ? 5.212 7.875 7.235 1.00 95.19 102 GLU A C 1
ATOM 860 O O . GLU A 1 102 ? 6.000 8.802 7.005 1.00 95.19 102 GLU A O 1
ATOM 865 N N . ALA A 1 103 ? 4.107 7.704 6.496 1.00 94.81 103 ALA A N 1
ATOM 866 C CA . ALA A 1 103 ? 3.796 8.602 5.387 1.00 94.81 103 ALA A CA 1
ATOM 867 C C . ALA A 1 103 ? 3.451 10.003 5.896 1.00 94.81 103 ALA A C 1
ATOM 869 O O . ALA A 1 103 ? 2.596 10.184 6.759 1.00 94.81 103 ALA A O 1
ATOM 870 N N . LYS A 1 104 ? 4.051 11.032 5.298 1.00 93.06 104 LYS A N 1
ATOM 871 C CA . LYS A 1 104 ? 3.727 12.432 5.633 1.00 93.06 104 LYS A CA 1
ATOM 872 C C . LYS A 1 104 ? 2.489 12.921 4.889 1.00 93.06 104 LYS A C 1
ATOM 874 O O . LYS A 1 104 ? 1.794 13.831 5.335 1.00 93.06 104 LYS A O 1
ATOM 879 N N . LYS A 1 105 ? 2.216 12.338 3.721 1.00 93.06 105 LYS A N 1
ATOM 880 C CA . LYS A 1 105 ? 1.092 12.721 2.860 1.00 93.06 105 LYS A CA 1
ATOM 881 C C . LYS A 1 105 ? -0.154 11.884 3.144 1.00 93.06 105 LYS A C 1
ATOM 883 O O . LYS A 1 105 ? -0.091 10.677 3.341 1.00 93.06 105 LYS A O 1
ATOM 888 N N . VAL A 1 106 ? -1.315 12.530 3.031 1.00 93.88 106 VAL A N 1
ATOM 889 C CA . VAL A 1 106 ? -2.632 11.900 3.237 1.00 93.88 106 VAL A CA 1
ATOM 890 C C . VAL A 1 106 ? -2.933 10.820 2.194 1.00 93.88 106 VAL A C 1
ATOM 892 O O . VAL A 1 106 ? -3.534 9.807 2.523 1.00 93.88 106 VAL A O 1
ATOM 895 N N . ALA A 1 107 ? -2.522 11.007 0.935 1.00 95.00 107 ALA A N 1
ATOM 896 C CA . ALA A 1 107 ? -2.887 10.087 -0.145 1.00 95.00 107 ALA A CA 1
ATOM 897 C C . ALA A 1 107 ? -2.357 8.644 0.048 1.00 95.00 107 ALA A C 1
ATOM 899 O O . ALA A 1 107 ? -3.167 7.728 -0.064 1.00 95.00 107 ALA A O 1
ATOM 900 N N . PRO A 1 108 ? -1.064 8.404 0.362 1.00 96.50 108 PRO A N 1
ATOM 901 C CA . PRO A 1 108 ? -0.587 7.069 0.735 1.00 96.50 108 PRO A CA 1
ATOM 902 C C . PRO A 1 108 ? -1.375 6.451 1.896 1.00 96.50 108 PRO A C 1
ATOM 904 O O . PRO A 1 108 ? -1.855 5.329 1.757 1.00 96.50 108 PRO A O 1
ATOM 907 N N . LYS A 1 109 ? -1.583 7.208 2.988 1.00 96.69 109 LYS A N 1
ATOM 908 C CA . LYS A 1 109 ? -2.352 6.746 4.156 1.00 96.69 109 LYS A CA 1
ATOM 909 C C . LYS A 1 109 ? -3.768 6.321 3.770 1.00 96.69 109 LYS A C 1
ATOM 911 O O . LYS A 1 109 ? -4.241 5.272 4.183 1.00 96.69 109 LYS A O 1
ATOM 916 N N . ALA A 1 110 ? -4.434 7.115 2.934 1.00 96.31 110 ALA A N 1
ATOM 917 C CA . ALA A 1 110 ? -5.789 6.835 2.481 1.00 96.31 110 ALA A CA 1
ATOM 918 C C . ALA A 1 110 ? -5.887 5.522 1.690 1.00 96.31 110 ALA A C 1
ATOM 920 O O . ALA A 1 110 ? -6.850 4.780 1.862 1.00 96.31 110 ALA A O 1
ATOM 921 N N . TYR A 1 111 ? -4.906 5.221 0.835 1.00 97.81 111 TYR A N 1
ATOM 922 C CA . TYR A 1 111 ? -4.868 3.937 0.135 1.00 97.81 111 TYR A CA 1
ATOM 923 C C . TYR A 1 111 ? -4.553 2.779 1.084 1.00 97.81 111 TYR A C 1
ATOM 925 O O . TYR A 1 111 ? -5.242 1.769 1.017 1.00 97.81 111 TYR A O 1
ATOM 933 N N . ALA A 1 112 ? -3.594 2.941 2.000 1.00 97.75 112 ALA A N 1
ATOM 934 C CA . ALA A 1 112 ? -3.258 1.921 2.995 1.00 97.75 112 ALA A CA 1
ATOM 935 C C . ALA A 1 112 ? -4.458 1.562 3.890 1.00 97.75 112 ALA A C 1
ATOM 937 O O . ALA A 1 112 ? -4.784 0.386 4.027 1.00 97.75 112 ALA A O 1
ATOM 938 N N . LEU A 1 113 ? -5.180 2.569 4.403 1.00 96.81 113 LEU A N 1
ATOM 939 C CA . LEU A 1 113 ? -6.412 2.377 5.176 1.00 96.81 113 LEU A CA 1
ATOM 940 C C . LEU A 1 113 ? -7.432 1.535 4.412 1.00 96.81 113 LEU A C 1
ATOM 942 O O . LEU A 1 113 ? -7.969 0.574 4.951 1.00 96.81 113 LEU A O 1
ATOM 946 N N . LYS A 1 114 ? -7.690 1.890 3.149 1.00 97.06 114 LYS A N 1
ATOM 947 C CA . LYS A 1 114 ? -8.649 1.175 2.301 1.00 97.06 114 LYS A CA 1
ATOM 948 C C . LYS A 1 114 ? -8.215 -0.257 2.000 1.00 97.06 114 LYS A C 1
ATOM 950 O O . LYS A 1 114 ? -9.071 -1.125 1.886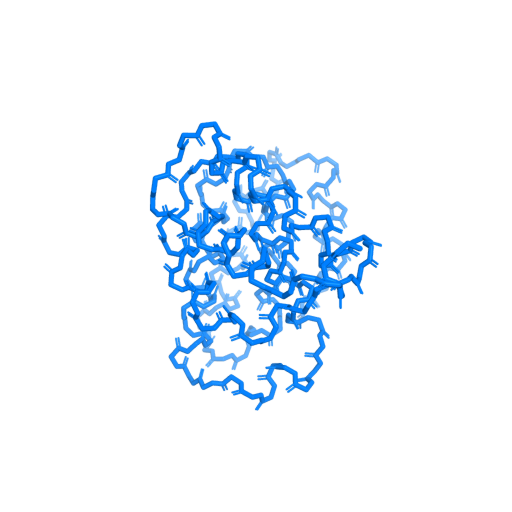 1.00 97.06 114 LYS A O 1
ATOM 955 N N . THR A 1 115 ? -6.913 -0.502 1.868 1.00 98.00 115 THR A N 1
ATOM 956 C CA . THR A 1 115 ? -6.374 -1.848 1.655 1.00 98.00 115 THR A CA 1
ATOM 957 C C . THR A 1 115 ? -6.543 -2.722 2.894 1.00 98.00 115 THR A C 1
ATOM 959 O O . THR A 1 115 ? -7.034 -3.839 2.758 1.00 98.00 115 THR A O 1
ATOM 962 N N . ILE A 1 116 ? -6.192 -2.227 4.091 1.00 97.00 116 ILE A N 1
ATOM 963 C CA . ILE A 1 116 ? -6.270 -3.006 5.344 1.00 97.00 116 ILE A CA 1
ATOM 964 C C . ILE A 1 116 ? -7.686 -3.539 5.592 1.00 97.00 116 ILE A C 1
ATOM 966 O O . ILE A 1 116 ? -7.831 -4.652 6.086 1.00 97.00 116 ILE A O 1
ATOM 970 N N . VAL A 1 117 ? -8.731 -2.806 5.189 1.00 96.19 117 VAL A N 1
ATOM 971 C CA . VAL A 1 117 ? -10.139 -3.235 5.347 1.00 96.19 117 VAL A CA 1
ATOM 972 C C . VAL A 1 117 ? -10.400 -4.617 4.778 1.00 96.19 117 VAL A C 1
ATOM 974 O O . VAL A 1 117 ? -11.130 -5.400 5.381 1.00 96.19 117 VAL A O 1
ATOM 977 N N . TYR A 1 118 ? -9.796 -4.929 3.630 1.00 97.19 118 TYR A N 1
ATOM 978 C CA . TYR A 1 118 ? -9.975 -6.224 2.985 1.00 97.19 118 TYR A CA 1
ATOM 979 C C . TYR A 1 118 ? -9.419 -7.383 3.817 1.00 97.19 118 TYR A C 1
ATOM 981 O O . TYR A 1 118 ? -9.859 -8.514 3.637 1.00 97.19 118 TYR A O 1
ATOM 989 N N . PHE A 1 119 ? -8.491 -7.096 4.730 1.00 96.94 119 PHE A N 1
ATOM 990 C CA . PHE A 1 119 ? -7.762 -8.073 5.533 1.00 96.94 119 PHE A CA 1
ATOM 991 C C . PHE A 1 119 ? -8.021 -7.917 7.038 1.00 96.94 119 PHE A C 1
ATOM 993 O O . PHE A 1 119 ? -7.351 -8.553 7.843 1.00 96.94 119 PHE A O 1
ATOM 1000 N N . LYS A 1 120 ? -9.012 -7.112 7.448 1.00 94.25 120 LYS A N 1
ATOM 1001 C CA . LYS A 1 120 ? -9.296 -6.823 8.868 1.00 94.25 120 LYS A CA 1
ATOM 1002 C C . LYS A 1 120 ? -9.622 -8.067 9.714 1.00 94.25 120 LYS A C 1
ATOM 1004 O O . LYS A 1 120 ? -9.405 -8.052 10.917 1.00 94.25 120 LYS A O 1
ATOM 1009 N N . ASN A 1 121 ? -10.146 -9.118 9.074 1.00 93.81 121 ASN A N 1
ATOM 1010 C CA . ASN A 1 121 ? -10.519 -10.391 9.701 1.00 93.81 121 ASN A CA 1
ATOM 1011 C C . ASN A 1 121 ? -9.398 -11.443 9.615 1.00 93.81 121 ASN A C 1
ATOM 1013 O O . ASN A 1 121 ? -9.627 -12.598 9.954 1.00 93.81 121 ASN A O 1
ATOM 1017 N N . HIS A 1 122 ? -8.221 -11.080 9.092 1.00 96.19 122 HIS A N 1
ATOM 1018 C CA . HIS A 1 122 ? -7.090 -12.002 8.974 1.00 96.19 122 HIS A CA 1
ATOM 1019 C C . HIS A 1 122 ? -6.493 -12.342 10.344 1.00 96.19 122 HIS A C 1
ATOM 1021 O O . HIS A 1 122 ? -6.127 -13.484 10.583 1.00 96.19 122 HIS A O 1
ATOM 1027 N N . ASN A 1 123 ? -6.450 -11.363 11.254 1.00 94.38 123 ASN A N 1
ATOM 1028 C CA . ASN A 1 123 ? -6.099 -11.535 12.662 1.00 94.38 123 ASN A CA 1
ATOM 1029 C C . ASN A 1 123 ? -6.868 -10.522 13.523 1.00 94.38 123 ASN A C 1
ATOM 1031 O O . ASN A 1 123 ? -7.030 -9.369 13.118 1.00 94.38 123 ASN A O 1
ATOM 1035 N N . ASP A 1 124 ? -7.260 -10.926 14.733 1.00 92.62 124 ASP A N 1
ATOM 1036 C CA . ASP A 1 124 ? -8.096 -10.117 15.636 1.00 92.62 124 ASP A CA 1
ATOM 1037 C C . ASP A 1 124 ? -7.483 -8.743 15.957 1.00 92.62 124 ASP A C 1
ATOM 1039 O O . ASP A 1 124 ? -8.172 -7.719 15.945 1.00 92.62 124 ASP A O 1
ATOM 1043 N N . 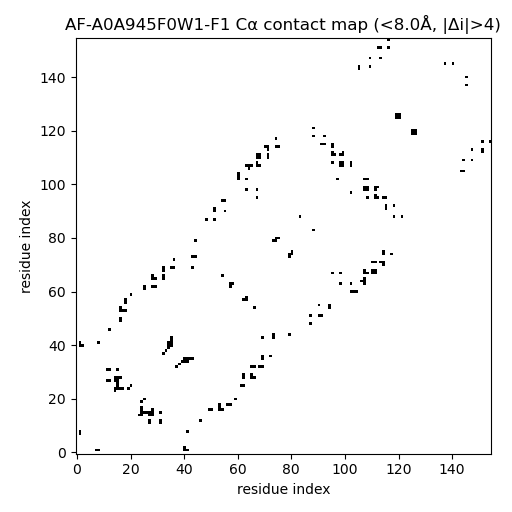TRP A 1 125 ? -6.159 -8.702 16.145 1.00 95.31 125 TRP A N 1
ATOM 1044 C CA . TRP A 1 125 ? -5.426 -7.484 16.502 1.00 95.31 125 TRP A CA 1
ATOM 1045 C C . TRP A 1 125 ? -5.505 -6.386 15.429 1.00 95.31 125 TRP A C 1
ATOM 1047 O O . TRP A 1 125 ? -5.379 -5.207 15.752 1.00 95.31 125 TRP A O 1
ATOM 1057 N N . ILE A 1 126 ? -5.741 -6.729 14.155 1.00 95.81 126 ILE A N 1
ATOM 1058 C CA . ILE A 1 126 ? -5.723 -5.759 13.044 1.00 95.81 126 ILE A CA 1
ATOM 1059 C C . ILE A 1 126 ? -6.825 -4.720 13.227 1.00 95.81 126 ILE A C 1
ATOM 1061 O O . ILE A 1 126 ? -6.614 -3.526 13.008 1.00 95.81 126 ILE A O 1
ATOM 1065 N N . THR A 1 127 ? -8.015 -5.173 13.624 1.00 94.50 127 THR A N 1
ATOM 1066 C CA . THR A 1 127 ? -9.162 -4.284 13.821 1.00 94.50 127 THR A CA 1
ATOM 1067 C C . THR A 1 127 ? -8.938 -3.354 15.014 1.00 94.50 127 THR A C 1
ATOM 1069 O O . THR A 1 127 ? -9.312 -2.182 14.952 1.00 94.50 127 THR A O 1
ATOM 1072 N N . GLU A 1 128 ? -8.322 -3.851 16.086 1.00 94.50 128 GLU A N 1
ATOM 1073 C CA . GLU A 1 128 ? -7.994 -3.056 17.274 1.00 94.50 128 GLU A CA 1
ATOM 1074 C C . GLU A 1 128 ? -6.924 -2.003 16.968 1.00 94.50 128 GLU A C 1
ATOM 1076 O O . GLU A 1 128 ? -7.123 -0.819 17.249 1.00 94.50 128 GLU A O 1
ATOM 1081 N N . GLU A 1 129 ? -5.845 -2.401 16.293 1.00 95.81 129 GLU A N 1
ATOM 1082 C CA . GLU A 1 129 ? -4.758 -1.503 15.894 1.00 95.81 129 GLU A CA 1
ATOM 1083 C C . GLU A 1 129 ? -5.259 -0.406 14.945 1.00 95.81 129 GLU A C 1
ATOM 1085 O O . GLU A 1 129 ? -4.932 0.774 15.093 1.00 95.81 129 GLU A O 1
ATOM 1090 N N . LEU A 1 130 ? -6.131 -0.761 13.997 1.00 95.12 130 LEU A N 1
ATOM 1091 C CA . LEU A 1 130 ? -6.723 0.198 13.069 1.00 95.12 130 LEU A CA 1
ATOM 1092 C C . LEU A 1 130 ? -7.608 1.229 13.784 1.00 95.12 130 LEU A C 1
ATOM 1094 O O . LEU A 1 130 ? -7.564 2.412 13.439 1.00 95.12 130 LEU A O 1
ATOM 1098 N N . LYS A 1 131 ? -8.391 0.806 14.786 1.00 94.00 131 LYS A N 1
ATOM 1099 C CA . LYS A 1 131 ? -9.186 1.720 15.623 1.00 94.00 131 LYS A CA 1
ATOM 1100 C C . LYS A 1 131 ? -8.280 2.662 16.411 1.00 94.00 131 LYS A C 1
ATOM 1102 O O . LYS A 1 131 ? -8.470 3.871 16.319 1.00 94.00 131 LYS A O 1
ATOM 1107 N N . SER A 1 132 ? -7.262 2.123 17.083 1.00 94.62 132 SER A N 1
ATOM 1108 C CA . SER A 1 132 ? -6.269 2.898 17.841 1.00 94.62 132 SER A CA 1
ATOM 1109 C C . SER A 1 132 ? -5.584 3.958 16.968 1.00 94.62 132 SER A C 1
ATOM 1111 O O . SER A 1 132 ? -5.532 5.142 17.317 1.00 94.62 132 SER A O 1
ATOM 1113 N N . TYR A 1 133 ? -5.144 3.570 15.765 1.00 94.62 133 TYR A N 1
ATOM 1114 C CA . TYR A 1 133 ? -4.559 4.496 14.798 1.00 94.62 133 TYR A CA 1
ATOM 1115 C C . TYR A 1 133 ? -5.529 5.621 14.411 1.00 94.62 133 TYR A C 1
ATOM 1117 O O . TYR A 1 133 ? -5.154 6.796 14.393 1.00 94.62 133 TYR A O 1
ATOM 1125 N N . ILE A 1 134 ? -6.787 5.285 14.110 1.00 92.94 134 ILE A N 1
ATOM 1126 C CA . ILE A 1 134 ? -7.793 6.272 13.701 1.00 92.94 134 ILE A CA 1
ATOM 1127 C C . ILE A 1 134 ? -8.124 7.227 14.843 1.00 92.94 134 ILE A C 1
ATOM 1129 O O . ILE A 1 134 ? -8.176 8.431 14.605 1.00 92.94 134 ILE A O 1
ATOM 1133 N N . GLU A 1 135 ? -8.318 6.727 16.061 1.00 93.56 135 GLU A N 1
ATOM 1134 C CA . GLU A 1 135 ? -8.587 7.547 17.246 1.00 93.56 135 GLU A CA 1
ATOM 1135 C C . GLU A 1 135 ? -7.469 8.565 17.492 1.00 93.56 135 GLU A C 1
ATOM 1137 O O . GLU A 1 135 ? -7.745 9.736 17.762 1.00 93.56 135 GLU A O 1
ATOM 1142 N N . LYS A 1 136 ? -6.211 8.152 17.301 1.00 92.56 136 LYS A N 1
ATOM 1143 C CA . LYS A 1 136 ? -5.038 9.023 17.425 1.00 92.56 136 LYS A CA 1
ATOM 1144 C C . LYS A 1 136 ? -4.943 10.077 16.317 1.00 92.56 136 LYS A C 1
ATOM 1146 O O . LYS A 1 136 ? -4.593 11.223 16.594 1.00 92.56 136 LYS A O 1
ATOM 1151 N N . GLU A 1 137 ? -5.232 9.717 15.066 1.00 90.06 137 GLU A N 1
ATOM 1152 C CA . GLU A 1 137 ? -5.102 10.627 13.915 1.00 90.06 137 GLU A CA 1
ATOM 1153 C C . GLU A 1 137 ? -6.315 11.555 13.736 1.00 90.06 137 GLU A C 1
ATOM 1155 O O . GLU A 1 137 ? -6.203 12.631 13.144 1.00 90.06 137 GLU A O 1
ATOM 1160 N N . LEU A 1 138 ? -7.497 11.166 14.223 1.00 88.00 138 LEU A N 1
ATOM 1161 C CA . LEU A 1 138 ? -8.748 11.886 13.980 1.00 88.00 138 LEU A CA 1
ATOM 1162 C C . LEU A 1 138 ? -8.715 13.369 14.412 1.00 88.00 138 LEU A C 1
ATOM 1164 O O . LEU A 1 138 ? -9.167 14.198 13.606 1.00 88.00 138 LEU A O 1
ATOM 1168 N N . PRO A 1 139 ? -8.172 13.753 15.590 1.00 89.88 139 PRO A N 1
ATOM 1169 C CA . PRO A 1 139 ? -8.170 15.143 16.055 1.00 89.88 139 PRO A CA 1
ATOM 1170 C C . PRO A 1 139 ? -7.408 16.101 15.132 1.00 89.88 139 PRO A C 1
ATOM 1172 O O . PRO A 1 139 ? -7.856 17.223 14.904 1.00 89.88 139 PRO A O 1
ATOM 1175 N N . SER A 1 140 ? -6.290 15.651 14.555 1.00 88.00 140 SER A N 1
ATOM 1176 C CA . SER A 1 140 ? -5.413 16.449 13.683 1.00 88.00 140 SER A CA 1
ATOM 1177 C C . SER A 1 140 ? -5.661 16.211 12.186 1.00 88.00 140 SER A C 1
ATOM 1179 O O . SER A 1 140 ? -4.995 16.798 11.330 1.00 88.00 140 SER A O 1
ATOM 1181 N N . SER A 1 141 ? -6.631 15.359 11.843 1.00 87.75 141 SER A N 1
ATOM 1182 C CA . SER A 1 141 ? -6.848 14.924 10.466 1.00 87.75 141 SER A CA 1
ATOM 1183 C C . SER A 1 141 ? -7.479 15.982 9.552 1.00 87.75 141 SER A C 1
ATOM 1185 O O . SER A 1 141 ? -8.423 16.702 9.895 1.00 87.75 141 SER A O 1
ATOM 1187 N N . THR A 1 142 ? -6.994 16.013 8.309 1.00 90.69 142 THR A N 1
ATOM 1188 C CA . THR A 1 142 ? -7.537 16.861 7.238 1.00 90.69 142 THR A CA 1
ATOM 1189 C C . THR A 1 142 ? -8.930 16.408 6.785 1.00 90.69 142 THR A C 1
ATOM 1191 O O . THR A 1 142 ? -9.308 15.244 6.938 1.00 90.69 142 THR A O 1
ATOM 1194 N N . ALA A 1 143 ? -9.676 17.296 6.119 1.00 91.56 143 ALA A N 1
ATOM 1195 C CA . ALA A 1 143 ? -10.967 16.955 5.513 1.00 91.56 143 ALA A CA 1
ATOM 1196 C C . ALA A 1 143 ? -10.875 15.767 4.533 1.00 91.56 143 ALA A C 1
ATOM 1198 O O . ALA A 1 143 ? -11.764 14.917 4.513 1.00 91.56 143 ALA A O 1
ATOM 1199 N N . ALA A 1 144 ? -9.783 15.667 3.767 1.00 88.44 144 ALA A N 1
ATOM 1200 C CA . ALA A 1 144 ? -9.551 14.563 2.834 1.00 88.44 144 ALA A CA 1
ATOM 1201 C C . ALA A 1 144 ? -9.348 13.215 3.550 1.00 88.44 144 ALA A C 1
ATOM 1203 O O . ALA A 1 144 ? -9.852 12.184 3.097 1.00 88.44 144 ALA A O 1
ATOM 1204 N N . PHE A 1 145 ? -8.651 13.217 4.689 1.00 90.69 145 PHE A N 1
ATOM 1205 C CA . PHE A 1 145 ? -8.490 12.015 5.507 1.00 90.69 145 PHE A CA 1
ATOM 1206 C C . PHE A 1 145 ? -9.821 11.603 6.146 1.00 90.69 145 PHE A C 1
ATOM 1208 O O . PHE A 1 145 ? -10.234 10.457 5.996 1.00 90.69 145 PHE A O 1
ATOM 1215 N N . LYS A 1 146 ? -10.570 12.548 6.733 1.00 91.81 146 LYS A N 1
ATOM 1216 C CA . LYS A 1 146 ? -11.921 12.290 7.272 1.00 91.81 146 LYS A CA 1
ATOM 1217 C C . LYS A 1 146 ? -12.879 11.747 6.207 1.00 91.81 146 LYS A C 1
ATOM 1219 O O . LYS A 1 146 ? -13.652 10.837 6.482 1.00 91.81 146 LYS A O 1
ATOM 1224 N N . ALA A 1 147 ? -12.814 12.260 4.977 1.00 92.06 147 ALA A N 1
ATOM 1225 C CA . ALA A 1 147 ? -13.591 11.730 3.858 1.00 92.06 147 ALA A CA 1
ATOM 1226 C C . ALA A 1 147 ? -13.215 10.279 3.519 1.00 92.06 147 ALA A C 1
ATOM 1228 O O . ALA A 1 147 ? -14.093 9.496 3.169 1.00 92.06 147 ALA A O 1
ATOM 1229 N N . THR A 1 148 ? -11.939 9.906 3.662 1.00 92.38 148 THR A N 1
ATOM 1230 C CA . THR A 1 148 ? -11.503 8.510 3.521 1.00 92.38 148 THR A CA 1
ATOM 1231 C C . THR A 1 148 ? -12.053 7.640 4.647 1.00 92.38 148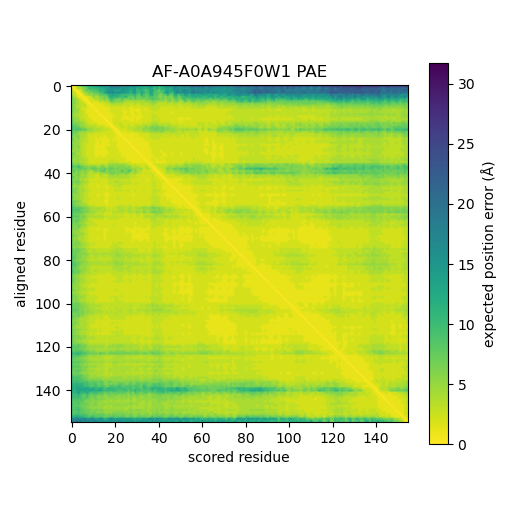 THR A C 1
ATOM 1233 O O . THR A 1 148 ? -12.596 6.580 4.359 1.00 92.38 148 THR A O 1
ATOM 1236 N N . LEU A 1 149 ? -12.000 8.106 5.900 1.00 92.44 149 LEU A N 1
ATOM 1237 C CA . LEU A 1 149 ? -12.576 7.385 7.041 1.00 92.44 149 LEU A CA 1
ATOM 1238 C C . LEU A 1 149 ? -14.073 7.108 6.852 1.00 92.44 149 LEU A C 1
ATOM 1240 O O . LEU A 1 149 ? -14.534 6.009 7.118 1.00 92.44 149 LEU A O 1
ATOM 1244 N N . ARG A 1 150 ? -14.839 8.058 6.308 1.00 92.06 150 ARG A N 1
ATOM 1245 C CA . ARG A 1 150 ? -16.269 7.845 6.009 1.00 92.06 150 ARG A CA 1
ATOM 1246 C C . ARG A 1 150 ? -16.539 6.764 4.961 1.00 92.06 150 ARG A C 1
ATOM 1248 O O . ARG A 1 150 ? -17.641 6.242 4.925 1.00 92.06 150 ARG A O 1
ATOM 1255 N N . GLN A 1 151 ? -15.580 6.471 4.083 1.00 90.81 151 GLN A N 1
ATOM 1256 C CA . GLN A 1 151 ? -15.736 5.431 3.057 1.00 90.81 151 GLN A CA 1
ATOM 1257 C C . GLN A 1 151 ? -15.478 4.032 3.601 1.00 90.81 151 GLN A C 1
ATOM 1259 O O . GLN A 1 151 ? -15.868 3.057 2.969 1.00 90.81 151 GLN A O 1
ATOM 1264 N N . ILE A 1 152 ? -14.756 3.951 4.713 1.00 90.56 152 ILE A N 1
ATOM 1265 C CA . ILE A 1 152 ? -14.294 2.691 5.276 1.00 90.56 152 ILE A CA 1
ATOM 1266 C C . ILE A 1 152 ? -14.961 2.389 6.613 1.00 90.56 152 ILE A C 1
ATOM 1268 O O . ILE A 1 152 ? -14.932 1.247 7.022 1.00 90.56 152 ILE A O 1
ATOM 1272 N N . LEU A 1 153 ? -15.555 3.377 7.289 1.00 88.12 153 LEU A N 1
ATOM 1273 C CA . LEU A 1 153 ? -16.301 3.180 8.526 1.00 88.12 153 LEU A CA 1
ATOM 1274 C C . LEU A 1 153 ? -17.781 2.843 8.265 1.00 88.12 153 LEU A C 1
ATOM 1276 O O . LEU A 1 153 ? -18.357 3.332 7.292 1.00 88.12 153 LEU A O 1
ATOM 1280 N N . PRO A 1 154 ? -18.428 2.129 9.200 1.00 79.69 154 PRO A N 1
ATOM 1281 C CA . PRO A 1 154 ? -17.787 1.313 10.227 1.00 79.69 154 PRO A CA 1
ATOM 1282 C C . PRO A 1 154 ? -17.242 0.077 9.511 1.00 79.69 154 PRO A C 1
ATOM 1284 O O . PRO A 1 154 ? -18.039 -0.636 8.912 1.00 79.69 154 PRO A O 1
ATOM 1287 N N . PHE A 1 155 ? -15.918 -0.113 9.488 1.00 62.84 155 PHE A N 1
ATOM 1288 C CA . PHE A 1 155 ? -15.295 -1.189 8.711 1.00 62.84 155 PHE A CA 1
ATOM 1289 C C . PHE A 1 155 ? -16.078 -2.482 8.782 1.00 62.84 155 PHE A C 1
ATOM 1291 O O . PHE A 1 155 ? -16.299 -2.978 9.911 1.00 62.84 155 PHE A O 1
#

Solvent-accessible surface area (backbone atoms only — not comparable to full-atom values): 8680 Å² total; per-residue (Å²): 109,54,91,80,39,63,70,60,50,57,52,41,49,53,41,33,46,39,84,59,79,50,71,68,22,38,52,28,27,51,53,51,36,42,31,38,75,72,68,61,72,47,75,58,74,93,47,41,75,59,48,57,63,32,50,71,65,58,78,51,71,81,40,36,36,38,50,28,45,52,52,28,60,51,60,68,40,62,75,58,51,76,67,54,50,72,69,56,51,54,51,51,49,49,47,26,51,51,35,56,74,68,50,88,53,63,66,28,29,48,26,22,56,62,40,44,62,82,50,35,83,75,43,78,64,51,49,54,53,52,49,55,52,47,66,69,44,54,86,80,49,51,73,70,52,52,55,46,49,63,74,50,53,88,111

Sequence (155 aa):
MIKKYPYLADELVRLAFSKEQKREHIVASWVLERLISNVKQLSLSPYFSEFLKAFQYQTHESKRRPFAKLLYQHCQVKEYRDQLNTNEIDLIIACCFDTLLEAKKVAPKAYALKTIVYFKNHNDWITEELKSYIEKELPSSTAAFKATLRQILPF

Radius of gyration: 15.61 Å; Cα contacts (8 Å, |Δi|>4): 140; chains: 1; bounding box: 35×34×47 Å

Foldseek 3Di:
DCVVPVVVVVVLLCLCLDLDDDPSNLVSLVVNLCCVPPVNVDDCVVVVVSLLVSLVSDQDQSNLLSSLQNLLVQLVDVVSVVPDDLVSLVSLLVSLVCQLPRHPDLRSVLSSLNNLLSCCVVDVVSLVVSVVSCVVCVVVDDPVNVVSCVVRPPD

pLDDT: mean 92.45, std 7.4, range [53.09, 98.31]